Protein AF-A0A2H6GUI0-F1 (afdb_monomer_lite)

Secondary structure (DSSP, 8-state):
--HHHHHHHHHHHTTS-EEEE-TTS-EEEEEEETTTTEEEEEETTT---EEEEHHHHHHHHHHHHHHTTT-S----GGGGTTT-TTHHHHHHHHHHHHHHTT----------

Structure (mmCIF, N/CA/C/O backbone):
data_AF-A0A2H6GUI0-F1
#
_entry.id   AF-A0A2H6GUI0-F1
#
loop_
_atom_site.group_PDB
_atom_site.id
_atom_site.type_symbol
_atom_site.label_atom_id
_atom_site.label_alt_id
_atom_site.label_comp_id
_atom_site.label_asym_id
_atom_site.label_entity_id
_atom_site.label_seq_id
_atom_site.pdbx_PDB_ins_code
_atom_site.Cartn_x
_atom_site.Cartn_y
_atom_site.Cartn_z
_atom_site.occupancy
_atom_site.B_iso_or_equiv
_atom_site.auth_seq_id
_atom_site.auth_comp_id
_atom_site.auth_asym_id
_atom_site.auth_atom_id
_atom_site.pdbx_PDB_model_num
ATOM 1 N N . MET A 1 1 ? -6.214 5.552 14.489 1.00 84.88 1 MET A N 1
ATOM 2 C CA . MET A 1 1 ? -4.837 5.507 13.978 1.00 84.88 1 MET A CA 1
ATOM 3 C C . MET A 1 1 ? -4.634 6.662 13.020 1.00 84.88 1 MET A C 1
ATOM 5 O O . MET A 1 1 ? -5.351 6.766 12.019 1.00 84.88 1 MET A O 1
ATOM 9 N N . GLU A 1 2 ? -3.707 7.545 13.370 1.00 92.44 2 GLU A N 1
ATOM 10 C CA . GLU A 1 2 ? -3.274 8.624 12.486 1.00 92.44 2 GLU A CA 1
ATOM 11 C C . GLU A 1 2 ? -2.425 8.079 11.336 1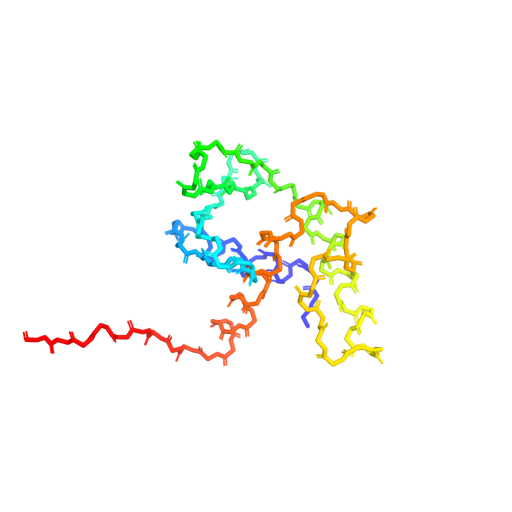.00 92.44 2 GLU A C 1
ATOM 13 O O . GLU A 1 2 ? -1.975 6.934 11.363 1.00 92.44 2 GLU A O 1
ATOM 18 N N . PHE A 1 3 ? -2.262 8.871 10.274 1.00 94.06 3 PHE A N 1
ATOM 19 C CA . PHE A 1 3 ? -1.599 8.378 9.065 1.00 94.06 3 PHE A CA 1
ATOM 20 C C . PHE A 1 3 ? -0.140 7.984 9.304 1.00 94.06 3 PHE A C 1
ATOM 22 O O . PHE A 1 3 ? 0.283 6.953 8.796 1.00 94.06 3 PHE A O 1
ATOM 29 N N . ASP A 1 4 ? 0.624 8.774 10.058 1.00 94.50 4 ASP A N 1
ATOM 30 C CA . ASP A 1 4 ? 2.045 8.478 10.259 1.00 94.50 4 ASP A CA 1
ATOM 31 C C . ASP A 1 4 ? 2.246 7.194 11.074 1.00 94.50 4 ASP A C 1
ATOM 33 O O . ASP A 1 4 ? 3.073 6.369 10.704 1.00 94.50 4 ASP A O 1
ATOM 37 N N . GLU A 1 5 ? 1.411 6.943 12.085 1.00 93.69 5 GLU A N 1
ATOM 38 C CA . GLU A 1 5 ? 1.399 5.668 12.816 1.00 93.69 5 GLU A CA 1
ATOM 39 C C . GLU A 1 5 ? 1.062 4.487 11.886 1.00 93.69 5 GLU A C 1
ATOM 41 O O . GLU A 1 5 ? 1.749 3.463 11.878 1.00 93.69 5 GLU A O 1
ATOM 46 N N . PHE A 1 6 ? 0.038 4.646 11.041 1.00 94.50 6 PHE A N 1
ATOM 47 C CA . PHE A 1 6 ? -0.336 3.636 10.051 1.00 94.50 6 PHE A CA 1
ATOM 48 C C . PHE A 1 6 ? 0.793 3.370 9.046 1.00 94.50 6 PHE A C 1
ATOM 50 O O . PHE A 1 6 ? 1.041 2.228 8.655 1.00 94.50 6 PHE A O 1
ATOM 57 N N . TRP A 1 7 ? 1.491 4.425 8.634 1.00 95.38 7 TRP A N 1
ATOM 58 C CA . TRP A 1 7 ? 2.615 4.348 7.715 1.00 95.38 7 TRP A CA 1
ATOM 59 C C . TRP A 1 7 ? 3.797 3.593 8.323 1.00 95.38 7 TRP A C 1
ATOM 61 O O . TRP A 1 7 ? 4.358 2.721 7.665 1.00 95.38 7 TRP A O 1
ATOM 71 N N . GLU A 1 8 ? 4.136 3.844 9.589 1.00 94.50 8 GLU A N 1
ATOM 72 C CA . GLU A 1 8 ? 5.171 3.074 10.287 1.00 94.50 8 GLU A CA 1
ATOM 73 C C . GLU A 1 8 ? 4.821 1.582 10.365 1.00 94.50 8 GLU A C 1
ATOM 75 O O . GLU A 1 8 ? 5.668 0.735 10.081 1.00 94.50 8 GLU A O 1
ATOM 80 N N . ASN A 1 9 ? 3.563 1.242 10.660 1.00 94.19 9 ASN A N 1
ATOM 81 C CA . ASN A 1 9 ? 3.104 -0.151 10.652 1.00 94.19 9 ASN A CA 1
ATOM 82 C C . ASN A 1 9 ? 3.152 -0.770 9.247 1.00 94.19 9 ASN A C 1
ATOM 84 O O . ASN A 1 9 ? 3.517 -1.934 9.100 1.00 94.19 9 ASN A O 1
ATOM 88 N N . THR A 1 10 ? 2.859 0.022 8.213 1.00 94.81 10 THR A N 1
ATOM 89 C CA . THR A 1 10 ? 2.990 -0.398 6.811 1.00 94.81 10 THR A CA 1
ATOM 90 C C . THR A 1 10 ? 4.442 -0.729 6.474 1.00 94.81 10 THR A C 1
ATOM 92 O O . THR A 1 10 ? 4.710 -1.792 5.924 1.00 94.81 10 THR A O 1
ATOM 95 N N . LYS A 1 11 ? 5.399 0.127 6.854 1.00 95.00 11 LYS A N 1
ATOM 96 C CA . LYS A 1 11 ? 6.830 -0.142 6.638 1.00 95.00 11 LYS A CA 1
ATOM 97 C C . LYS A 1 11 ? 7.291 -1.405 7.360 1.00 95.00 11 LYS A C 1
ATOM 99 O O . LYS A 1 11 ? 8.036 -2.182 6.783 1.00 95.00 11 LYS A O 1
ATOM 104 N N . LYS A 1 12 ? 6.844 -1.623 8.603 1.00 93.38 12 LYS A N 1
ATOM 105 C CA . LYS A 1 12 ? 7.182 -2.832 9.373 1.00 93.38 12 LYS A CA 1
ATOM 106 C C . LYS A 1 12 ? 6.650 -4.098 8.706 1.00 93.38 12 LYS A C 1
ATOM 108 O O . LYS A 1 12 ? 7.393 -5.066 8.592 1.00 93.38 12 LYS A O 1
ATOM 113 N N . LEU A 1 13 ? 5.397 -4.069 8.249 1.00 93.31 13 LEU A N 1
ATOM 114 C CA . LEU A 1 13 ? 4.783 -5.173 7.512 1.00 93.31 13 LEU A CA 1
ATOM 115 C C . LEU A 1 13 ? 5.576 -5.495 6.237 1.00 93.31 13 LEU A C 1
ATOM 117 O O . LEU A 1 13 ? 5.865 -6.651 5.960 1.00 93.31 13 LEU A O 1
ATOM 121 N N . LEU A 1 14 ? 5.958 -4.461 5.488 1.00 94.94 14 LEU A N 1
ATOM 122 C CA . LEU A 1 14 ? 6.647 -4.585 4.203 1.00 94.94 14 LEU A CA 1
ATOM 123 C C . LEU A 1 14 ? 8.180 -4.662 4.321 1.00 94.94 14 LEU A C 1
ATOM 125 O O . LEU A 1 14 ? 8.868 -4.605 3.305 1.00 94.94 14 LEU A O 1
ATOM 129 N N . ALA A 1 15 ? 8.729 -4.776 5.535 1.00 91.12 15 ALA A N 1
ATOM 130 C CA . ALA A 1 15 ? 10.172 -4.911 5.757 1.00 91.12 15 ALA A CA 1
ATOM 131 C C . ALA A 1 15 ? 10.703 -6.287 5.325 1.00 91.12 15 ALA A C 1
ATOM 133 O O . ALA A 1 15 ? 11.893 -6.451 5.069 1.00 91.12 15 ALA A O 1
ATOM 134 N N . ARG A 1 16 ? 9.820 -7.287 5.281 1.00 85.31 16 ARG A N 1
ATOM 135 C CA . ARG A 1 16 ? 10.069 -8.599 4.692 1.00 85.31 16 ARG A CA 1
ATOM 136 C C . ARG A 1 16 ? 9.082 -8.707 3.550 1.00 85.31 16 ARG A C 1
ATOM 138 O O . ARG A 1 16 ? 7.897 -8.791 3.839 1.00 85.31 16 ARG A O 1
ATOM 145 N N . ASP A 1 17 ? 9.546 -8.624 2.306 1.00 90.25 17 ASP A N 1
ATOM 146 C CA . ASP A 1 17 ? 8.680 -8.669 1.125 1.00 90.25 17 ASP A CA 1
ATOM 147 C C . ASP A 1 17 ? 7.549 -9.690 1.293 1.00 90.25 17 ASP A C 1
ATOM 149 O O . ASP A 1 17 ? 7.793 -10.867 1.577 1.00 90.25 17 ASP A O 1
ATOM 153 N N . ILE A 1 18 ? 6.309 -9.240 1.119 1.00 94.00 18 ILE A N 1
ATOM 154 C CA . ILE A 1 18 ? 5.124 -10.085 1.274 1.00 94.00 18 ILE A CA 1
ATOM 155 C C . ILE A 1 18 ? 4.427 -10.282 -0.065 1.00 94.00 18 ILE A C 1
ATOM 157 O O . ILE A 1 18 ? 4.456 -9.410 -0.936 1.00 94.00 18 ILE A O 1
ATOM 161 N N . GLU A 1 19 ? 3.759 -11.422 -0.223 1.00 95.88 19 GLU A N 1
ATOM 162 C CA . GLU A 1 19 ? 2.831 -11.643 -1.329 1.00 95.88 19 GLU A CA 1
ATOM 163 C C . GLU A 1 19 ? 1.411 -11.283 -0.883 1.00 95.88 19 GLU A C 1
ATOM 165 O O . GLU A 1 19 ? 0.927 -11.742 0.151 1.00 95.88 19 GLU A O 1
ATOM 170 N N . LEU A 1 20 ? 0.741 -10.455 -1.679 1.00 94.75 20 LEU A N 1
ATOM 171 C CA . LEU A 1 20 ? -0.637 -10.034 -1.476 1.00 94.75 20 LEU A CA 1
ATOM 172 C C . LEU A 1 20 ? -1.461 -10.287 -2.736 1.00 94.75 20 LEU A C 1
ATOM 174 O O . LEU A 1 20 ? -0.943 -10.538 -3.825 1.00 94.75 20 LEU A O 1
ATOM 178 N N . GLU A 1 21 ? -2.776 -10.179 -2.583 1.00 93.19 21 GLU A N 1
ATOM 179 C CA . GLU A 1 21 ? -3.731 -10.363 -3.664 1.00 93.19 21 GLU A CA 1
ATOM 180 C C . GLU A 1 21 ? -4.647 -9.140 -3.792 1.00 93.19 21 GLU A C 1
ATOM 182 O O . GLU A 1 21 ? -5.184 -8.616 -2.814 1.00 93.19 21 GLU A O 1
ATOM 187 N N . THR A 1 22 ? -4.810 -8.658 -5.022 1.00 90.12 22 THR A N 1
ATOM 188 C CA . THR A 1 22 ? -5.801 -7.628 -5.362 1.00 90.12 22 THR A CA 1
ATOM 189 C C . THR A 1 22 ? -7.220 -8.204 -5.349 1.00 90.12 22 THR A C 1
ATOM 191 O O . THR A 1 22 ? -7.423 -9.411 -5.426 1.00 90.12 22 THR A O 1
ATOM 194 N N . ILE A 1 23 ? -8.246 -7.349 -5.346 1.00 84.69 23 ILE A N 1
ATOM 195 C CA . ILE A 1 23 ? -9.648 -7.813 -5.423 1.00 84.69 23 ILE A CA 1
ATOM 196 C C . ILE A 1 23 ? -9.956 -8.597 -6.700 1.00 84.69 23 ILE A C 1
ATOM 198 O O . ILE A 1 23 ? -10.801 -9.486 -6.680 1.00 84.69 23 ILE A O 1
ATOM 202 N N . SER A 1 24 ? -9.261 -8.307 -7.800 1.00 84.94 24 SER A N 1
ATOM 203 C CA . SER A 1 24 ? -9.394 -9.055 -9.053 1.00 84.94 24 SER A CA 1
ATOM 204 C C . SER A 1 24 ? -8.602 -10.366 -9.062 1.00 84.94 24 SER A C 1
ATOM 206 O O . SER A 1 24 ? -8.402 -10.933 -10.130 1.00 84.94 24 SER A O 1
ATOM 208 N N . ARG A 1 25 ? -8.136 -10.845 -7.899 1.00 87.81 25 ARG A N 1
ATOM 209 C CA . ARG A 1 25 ? -7.347 -12.078 -7.737 1.00 87.81 25 ARG A CA 1
ATOM 210 C C . ARG A 1 25 ? -5.991 -12.068 -8.448 1.00 87.81 25 ARG A C 1
ATOM 212 O O . ARG A 1 25 ? -5.417 -13.102 -8.779 1.00 87.81 25 ARG A O 1
ATOM 219 N N . THR A 1 26 ? -5.452 -10.874 -8.684 1.00 89.50 26 THR A N 1
ATOM 220 C CA . THR A 1 26 ? -4.083 -10.712 -9.185 1.00 89.50 26 THR A CA 1
ATOM 221 C C . THR A 1 26 ? -3.126 -10.676 -8.004 1.00 89.50 26 THR A C 1
ATOM 223 O O . THR A 1 26 ? -3.239 -9.777 -7.165 1.00 89.50 26 THR A O 1
ATOM 226 N N . LYS A 1 27 ? -2.182 -11.619 -7.963 1.00 94.31 27 LYS A N 1
ATOM 227 C CA . LYS A 1 27 ? -1.109 -11.667 -6.964 1.00 94.31 27 LYS A CA 1
ATOM 228 C C . LYS A 1 27 ? 0.018 -10.688 -7.280 1.00 94.31 27 LYS A C 1
ATOM 230 O O . LYS A 1 27 ? 0.330 -10.439 -8.449 1.00 94.31 27 LYS A O 1
ATOM 235 N N . PHE A 1 28 ? 0.636 -10.151 -6.239 1.00 95.81 28 PHE A N 1
ATOM 236 C CA . PHE A 1 28 ? 1.779 -9.256 -6.350 1.00 95.81 28 PHE A CA 1
ATOM 237 C C . PHE A 1 28 ? 2.658 -9.335 -5.108 1.00 95.81 28 PHE A C 1
ATOM 239 O O . PHE A 1 28 ? 2.166 -9.555 -4.002 1.00 95.81 28 PHE A O 1
ATOM 246 N N . LYS A 1 29 ? 3.952 -9.086 -5.292 1.00 96.75 29 LYS A N 1
ATOM 247 C CA . LYS A 1 29 ? 4.881 -8.849 -4.189 1.00 96.75 29 LYS A CA 1
ATOM 248 C C . LYS A 1 29 ? 4.879 -7.375 -3.814 1.00 96.75 29 LYS A C 1
ATOM 250 O O . LYS A 1 29 ? 4.801 -6.520 -4.699 1.00 96.75 29 LYS A O 1
ATOM 255 N N . ALA A 1 30 ? 4.972 -7.084 -2.526 1.00 97.12 30 ALA A N 1
ATOM 256 C CA . ALA A 1 30 ? 5.124 -5.736 -2.005 1.00 97.12 30 ALA A CA 1
ATOM 257 C C . ALA A 1 30 ? 6.257 -5.692 -0.980 1.00 97.12 30 ALA A C 1
ATOM 259 O O . ALA A 1 30 ? 6.283 -6.501 -0.053 1.00 97.12 30 ALA A O 1
ATOM 260 N N . GLY A 1 31 ? 7.145 -4.718 -1.146 1.00 96.81 31 GLY A N 1
ATOM 261 C CA . GLY A 1 31 ? 8.256 -4.437 -0.244 1.00 96.81 31 GLY A CA 1
ATOM 262 C C . GLY A 1 31 ? 8.397 -2.938 -0.014 1.00 96.81 31 GLY A C 1
ATOM 263 O O . GLY A 1 31 ? 7.919 -2.130 -0.816 1.00 96.81 31 GLY A O 1
ATOM 264 N N . PHE A 1 32 ? 9.019 -2.550 1.096 1.00 97.06 32 PHE A N 1
ATOM 265 C CA . PHE A 1 32 ? 9.361 -1.154 1.351 1.00 97.06 32 PHE A CA 1
ATOM 266 C C . PHE A 1 32 ? 10.818 -0.886 0.974 1.00 97.06 32 PHE A C 1
ATOM 268 O O . PHE A 1 32 ? 11.730 -1.430 1.594 1.00 97.06 32 PHE A O 1
ATOM 275 N N . ASP A 1 33 ? 11.032 -0.009 -0.005 1.00 95.19 33 ASP A N 1
ATOM 276 C CA . ASP A 1 33 ? 12.358 0.502 -0.333 1.00 95.19 33 ASP A CA 1
ATOM 277 C C . ASP A 1 33 ? 12.689 1.681 0.591 1.00 95.19 33 ASP A C 1
ATOM 279 O O . ASP A 1 33 ? 12.116 2.771 0.488 1.00 95.19 33 ASP A O 1
ATOM 283 N N . SER A 1 34 ? 13.623 1.455 1.514 1.00 91.31 34 SER A N 1
ATOM 284 C CA . SER A 1 34 ? 14.073 2.466 2.469 1.00 91.31 34 SER A CA 1
ATOM 285 C C . SER A 1 34 ? 14.934 3.557 1.833 1.00 91.31 34 SER A C 1
ATOM 287 O O . SER A 1 34 ? 14.962 4.665 2.369 1.00 91.31 34 SER A O 1
ATOM 289 N N . THR A 1 35 ? 15.593 3.284 0.702 1.00 90.19 35 THR A N 1
ATOM 290 C CA . THR A 1 35 ? 16.410 4.267 -0.018 1.00 90.19 35 THR A CA 1
ATOM 291 C C . THR A 1 35 ? 15.524 5.253 -0.770 1.00 90.19 35 THR A C 1
ATOM 293 O O . THR A 1 35 ? 15.696 6.462 -0.623 1.00 90.19 35 THR A O 1
ATOM 296 N N . GLY A 1 36 ? 14.541 4.759 -1.527 1.00 88.25 36 GLY A N 1
ATOM 297 C CA . GLY A 1 36 ? 13.566 5.596 -2.228 1.00 88.25 36 GLY A CA 1
ATOM 298 C C . GLY A 1 36 ? 12.452 6.146 -1.331 1.00 88.25 36 GLY A C 1
ATOM 299 O O . GLY A 1 36 ? 11.779 7.110 -1.696 1.00 88.25 36 GLY A O 1
ATOM 300 N N . GLY A 1 37 ? 12.231 5.552 -0.154 1.00 93.12 37 GLY A N 1
ATOM 301 C CA . GLY A 1 37 ? 11.120 5.907 0.732 1.00 93.12 37 GLY A CA 1
ATOM 302 C C . GLY A 1 37 ? 9.748 5.566 0.136 1.00 93.12 37 GLY A C 1
ATOM 303 O O . GLY A 1 37 ? 8.752 6.240 0.431 1.00 93.12 37 GLY A O 1
ATOM 304 N N . VAL A 1 38 ? 9.693 4.541 -0.717 1.00 96.12 38 VAL A N 1
ATOM 305 C CA . VAL A 1 38 ? 8.509 4.125 -1.481 1.00 96.12 38 VAL A CA 1
ATOM 306 C C . VAL A 1 38 ? 8.159 2.669 -1.206 1.00 96.12 38 VAL A C 1
ATOM 308 O O . VAL A 1 38 ? 8.982 1.875 -0.762 1.00 96.12 38 VAL A O 1
ATOM 311 N N . ILE A 1 39 ? 6.910 2.306 -1.482 1.00 97.19 39 ILE A N 1
ATOM 312 C CA . ILE A 1 39 ? 6.521 0.901 -1.561 1.00 97.19 39 ILE A CA 1
ATOM 313 C C . ILE A 1 39 ? 6.729 0.448 -3.001 1.00 97.19 39 ILE A C 1
ATOM 315 O O . ILE A 1 39 ? 6.170 1.051 -3.917 1.00 97.19 39 ILE A O 1
ATOM 319 N N . VAL A 1 40 ? 7.479 -0.629 -3.190 1.00 97.12 40 VAL A N 1
ATOM 320 C CA . VAL A 1 40 ? 7.675 -1.260 -4.492 1.00 97.12 40 VAL A CA 1
ATOM 321 C C . VAL A 1 40 ? 6.691 -2.411 -4.617 1.00 97.12 40 VAL A C 1
ATOM 323 O O . VAL A 1 40 ? 6.687 -3.341 -3.810 1.00 97.12 40 VAL A O 1
ATOM 326 N N . VAL A 1 41 ? 5.839 -2.346 -5.635 1.00 96.62 41 VAL A N 1
ATOM 327 C CA . VAL A 1 41 ? 4.877 -3.396 -5.969 1.00 96.62 41 VAL A CA 1
ATOM 328 C C . VAL A 1 41 ? 5.297 -4.080 -7.257 1.00 96.62 41 VAL A C 1
ATOM 330 O O . VAL A 1 41 ? 5.417 -3.428 -8.288 1.00 96.62 41 VAL A O 1
ATOM 333 N N . THR A 1 42 ? 5.430 -5.402 -7.232 1.00 96.56 42 THR A N 1
ATOM 334 C CA . THR A 1 42 ? 5.735 -6.207 -8.421 1.00 96.56 42 THR A CA 1
ATOM 335 C C . THR A 1 42 ? 4.595 -7.191 -8.680 1.00 96.56 42 THR A C 1
ATOM 337 O O . THR A 1 42 ? 4.490 -8.199 -7.980 1.00 96.56 42 THR A O 1
ATOM 340 N N . PRO A 1 43 ? 3.704 -6.921 -9.653 1.00 94.31 43 PRO A N 1
ATOM 341 C CA . PRO A 1 43 ? 2.647 -7.854 -10.031 1.00 94.31 43 PRO A CA 1
ATOM 342 C C . PRO A 1 43 ? 3.233 -9.128 -10.636 1.00 94.31 43 PRO A C 1
ATOM 344 O O . PRO A 1 43 ? 4.047 -9.042 -11.554 1.00 94.31 43 PRO A O 1
ATOM 347 N N . ASN A 1 44 ? 2.760 -10.300 -10.207 1.00 92.25 44 ASN A N 1
ATOM 348 C CA . ASN A 1 44 ? 3.279 -11.583 -10.703 1.00 92.25 44 ASN A CA 1
ATOM 349 C C . ASN A 1 44 ? 2.977 -11.792 -12.201 1.00 92.25 44 ASN A C 1
ATOM 351 O O . ASN A 1 44 ? 3.672 -12.542 -12.876 1.00 92.25 44 ASN A O 1
ATOM 355 N N . SER A 1 45 ? 1.939 -11.130 -12.728 1.00 89.81 45 SER A N 1
ATOM 356 C CA . SER A 1 45 ? 1.538 -11.236 -14.136 1.00 89.81 45 SER A CA 1
ATOM 357 C C . SER A 1 45 ? 2.480 -10.519 -15.099 1.00 89.81 45 SER A C 1
ATOM 359 O O . SER A 1 45 ? 2.669 -10.988 -16.216 1.00 89.81 45 SER A O 1
ATOM 361 N N . THR A 1 46 ? 3.046 -9.377 -14.698 1.00 91.44 46 THR A N 1
ATOM 362 C CA . THR A 1 46 ? 3.911 -8.571 -15.573 1.00 91.44 46 THR A CA 1
ATOM 363 C C . THR A 1 46 ? 5.367 -8.570 -15.133 1.00 91.44 46 THR A C 1
ATOM 365 O O . THR A 1 46 ? 6.224 -8.254 -15.946 1.00 91.44 46 THR A O 1
ATOM 368 N N . ASN A 1 47 ? 5.657 -8.874 -13.863 1.00 92.25 47 ASN A N 1
ATOM 369 C CA . ASN A 1 47 ? 6.979 -8.738 -13.235 1.00 92.25 47 ASN A C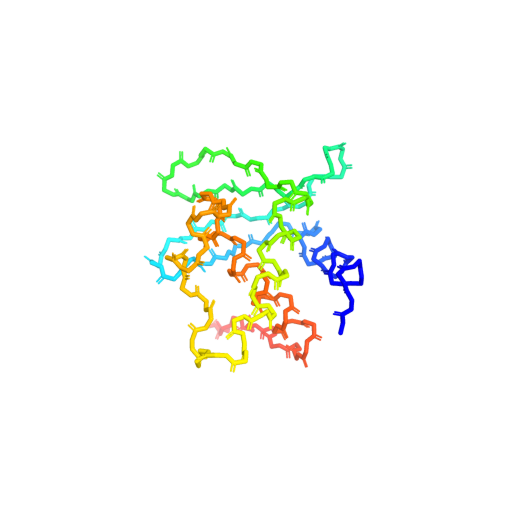A 1
ATOM 370 C C . ASN A 1 47 ? 7.613 -7.343 -13.404 1.00 92.25 47 ASN A C 1
ATOM 372 O O . ASN A 1 47 ? 8.822 -7.179 -13.281 1.00 92.25 47 ASN A O 1
ATOM 37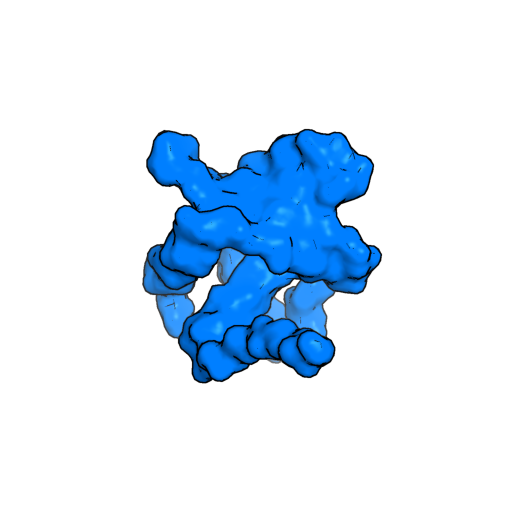6 N N . LEU A 1 48 ? 6.786 -6.328 -13.670 1.00 92.81 48 LEU A N 1
ATOM 377 C CA . LEU A 1 48 ? 7.219 -4.941 -13.817 1.00 92.81 48 LEU A CA 1
ATOM 378 C C . LEU A 1 48 ? 6.981 -4.206 -12.494 1.00 92.81 48 LEU A C 1
ATOM 380 O O . LEU A 1 48 ? 5.813 -4.096 -12.096 1.00 92.81 48 LEU A O 1
ATOM 384 N N . PRO A 1 49 ? 8.039 -3.714 -11.824 1.00 94.56 49 PRO A N 1
ATOM 385 C CA . PRO A 1 49 ? 7.902 -3.011 -10.560 1.00 94.56 49 PRO A CA 1
ATOM 386 C C . PRO A 1 49 ? 7.156 -1.687 -10.747 1.00 94.56 49 PRO A C 1
ATOM 388 O O . PRO A 1 49 ? 7.195 -1.051 -11.804 1.00 94.56 49 PRO A O 1
ATOM 391 N N . ARG A 1 50 ? 6.434 -1.291 -9.704 1.00 94.25 50 ARG A N 1
ATOM 392 C CA . ARG A 1 50 ? 5.653 -0.060 -9.628 1.00 94.25 50 ARG A CA 1
ATOM 393 C C . ARG A 1 50 ? 5.922 0.605 -8.295 1.00 94.25 50 ARG A C 1
ATOM 395 O O . ARG A 1 50 ? 5.636 0.018 -7.251 1.00 94.25 50 ARG A O 1
ATOM 402 N N . ASP A 1 51 ? 6.349 1.854 -8.353 1.00 95.31 51 ASP A N 1
ATOM 403 C CA . ASP A 1 51 ? 6.587 2.633 -7.149 1.00 95.31 51 ASP A CA 1
ATOM 404 C C . ASP A 1 51 ? 5.292 3.283 -6.673 1.00 95.31 51 ASP A C 1
ATOM 406 O O . ASP A 1 51 ? 4.531 3.901 -7.427 1.00 95.31 51 ASP A O 1
ATOM 410 N N . VAL A 1 52 ? 5.039 3.140 -5.380 1.00 95.88 52 VAL A N 1
ATOM 411 C CA . VAL A 1 52 ? 3.935 3.769 -4.675 1.00 95.88 52 VAL A CA 1
ATOM 412 C C . VAL A 1 52 ? 4.525 4.723 -3.649 1.00 95.88 52 VAL A C 1
ATOM 414 O O . VAL A 1 52 ? 5.076 4.319 -2.623 1.00 95.88 52 VAL A O 1
ATOM 417 N N . SER A 1 53 ? 4.390 6.018 -3.926 1.00 95.06 53 SER A N 1
ATOM 418 C CA . SER A 1 53 ? 4.873 7.066 -3.030 1.00 95.06 53 SER A CA 1
ATOM 419 C C . SER A 1 53 ? 4.052 7.138 -1.738 1.00 95.06 53 SER A C 1
ATOM 421 O O . SER A 1 53 ? 2.843 6.875 -1.730 1.00 95.06 53 SER A O 1
ATOM 423 N N . LYS A 1 54 ? 4.680 7.604 -0.645 1.00 95.50 54 LYS A N 1
ATOM 424 C CA . LYS A 1 54 ? 3.982 7.925 0.617 1.00 95.50 54 LYS A CA 1
ATOM 425 C C . LYS A 1 54 ? 2.797 8.874 0.384 1.00 95.50 54 LYS A C 1
ATOM 427 O O . LYS A 1 54 ? 1.760 8.737 1.029 1.00 95.50 54 LYS A O 1
ATOM 432 N N . GLY A 1 55 ? 2.934 9.825 -0.545 1.00 95.06 55 GLY A N 1
ATOM 433 C CA . GLY A 1 55 ? 1.891 10.796 -0.883 1.00 95.06 55 GLY A CA 1
ATOM 434 C C . GLY A 1 55 ? 0.652 10.159 -1.513 1.00 95.06 55 GLY A C 1
ATOM 435 O O . GLY A 1 55 ? -0.465 10.412 -1.059 1.00 95.06 55 GLY A O 1
ATOM 436 N N . ASP A 1 56 ? 0.832 9.298 -2.514 1.00 94.00 56 ASP A N 1
ATOM 437 C CA . ASP A 1 56 ? -0.281 8.578 -3.145 1.00 94.00 56 ASP A CA 1
ATOM 438 C C . ASP A 1 56 ? -0.952 7.619 -2.164 1.00 94.00 56 ASP A C 1
ATOM 440 O O . ASP A 1 56 ? -2.182 7.575 -2.068 1.00 94.00 56 ASP A O 1
ATOM 444 N N . PHE A 1 57 ? -0.145 6.920 -1.366 1.00 96.00 57 PHE A N 1
ATOM 445 C CA . PHE A 1 57 ? -0.639 6.047 -0.311 1.00 96.00 57 PHE A CA 1
ATOM 446 C C . PHE A 1 57 ? -1.481 6.825 0.718 1.00 96.00 57 PHE A C 1
ATOM 448 O O . PHE A 1 57 ? -2.588 6.404 1.063 1.00 96.00 57 PHE A O 1
ATOM 455 N N . LYS A 1 58 ? -1.019 8.012 1.145 1.00 96.31 58 LYS A N 1
ATOM 456 C CA . LYS A 1 58 ? -1.752 8.906 2.058 1.00 96.31 58 LYS A CA 1
ATOM 457 C C . LYS A 1 58 ? -3.106 9.319 1.498 1.00 96.31 58 LYS A C 1
ATOM 459 O O . LYS A 1 58 ? -4.104 9.234 2.215 1.00 96.31 58 LYS A O 1
ATOM 464 N N . LYS A 1 59 ? -3.160 9.737 0.229 1.00 95.69 59 LYS A N 1
ATOM 465 C CA . LYS A 1 59 ? -4.413 10.154 -0.420 1.00 95.69 59 LYS A CA 1
ATOM 466 C C . LYS A 1 59 ? -5.435 9.016 -0.440 1.00 95.69 59 LYS A C 1
ATOM 468 O O . LYS A 1 59 ? -6.603 9.240 -0.128 1.00 95.69 59 LYS A O 1
ATOM 473 N N . VAL A 1 60 ? -5.004 7.791 -0.753 1.00 95.38 60 VAL A N 1
ATOM 474 C CA . VAL A 1 60 ? -5.887 6.612 -0.729 1.00 95.38 60 VAL A CA 1
ATOM 475 C C . VAL A 1 60 ? -6.347 6.295 0.695 1.00 95.38 60 VAL A C 1
ATOM 477 O O . VAL A 1 60 ? -7.542 6.096 0.903 1.00 95.38 60 VAL A O 1
ATOM 480 N N . TYR A 1 61 ? -5.450 6.318 1.686 1.00 94.56 61 TYR A N 1
ATOM 481 C CA . TYR A 1 61 ? -5.805 6.091 3.093 1.00 94.56 61 TYR A CA 1
ATOM 482 C C . TYR A 1 61 ? -6.839 7.104 3.607 1.00 94.56 61 TYR A C 1
ATOM 484 O O . TYR A 1 61 ? -7.846 6.726 4.210 1.00 94.56 61 TYR A O 1
ATOM 492 N N . GLN A 1 62 ? -6.629 8.394 3.335 1.00 94.06 62 GLN A N 1
ATOM 493 C CA . GLN A 1 62 ? -7.567 9.456 3.701 1.00 94.06 62 GLN A CA 1
ATOM 494 C C . GLN A 1 62 ? -8.918 9.254 3.019 1.00 94.06 62 GLN A C 1
ATOM 496 O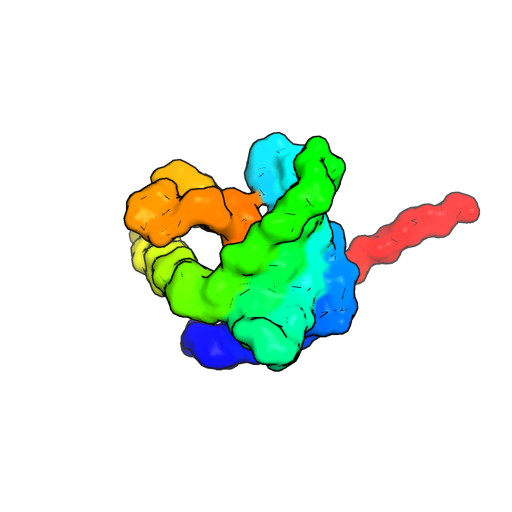 O . GLN A 1 62 ? -9.951 9.258 3.693 1.00 94.06 62 GLN A O 1
ATOM 501 N N . LYS A 1 63 ? -8.915 8.971 1.710 1.00 94.00 63 LYS A N 1
ATOM 502 C CA . LYS A 1 63 ? -10.157 8.716 0.983 1.00 94.00 63 LYS A CA 1
ATOM 503 C C . LYS A 1 63 ? -10.904 7.505 1.526 1.00 94.00 63 LYS A C 1
ATOM 505 O O . LYS A 1 63 ? -12.119 7.557 1.686 1.00 94.00 63 LYS A O 1
ATOM 510 N N . MET A 1 64 ? -10.189 6.436 1.863 1.00 92.19 64 MET A N 1
ATOM 511 C CA . MET A 1 64 ? -10.784 5.246 2.459 1.00 92.19 64 MET A CA 1
ATOM 512 C C . MET A 1 64 ? -11.488 5.592 3.778 1.00 92.19 64 MET A C 1
ATOM 514 O O . MET A 1 64 ? -12.611 5.144 4.008 1.00 92.19 64 MET A O 1
ATOM 518 N N . ARG A 1 65 ? -10.877 6.423 4.635 1.00 90.25 65 ARG A N 1
ATOM 519 C CA . ARG A 1 65 ? -11.504 6.877 5.890 1.00 90.25 65 ARG A CA 1
ATOM 520 C C . ARG A 1 65 ? -12.779 7.692 5.656 1.00 90.25 65 ARG A C 1
ATOM 522 O O . ARG A 1 65 ? -13.728 7.530 6.418 1.00 90.25 65 ARG A O 1
ATOM 529 N N . GLU A 1 66 ? -12.826 8.529 4.620 1.00 91.62 66 GLU A N 1
ATOM 530 C CA . GLU A 1 66 ? -14.051 9.250 4.236 1.00 91.62 66 GLU A CA 1
ATOM 531 C C . GLU A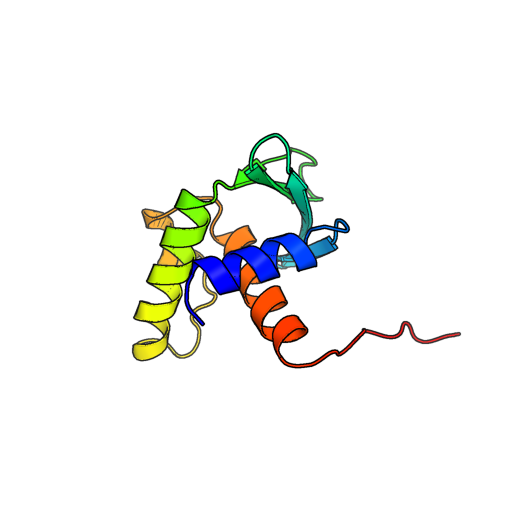 1 66 ? -15.154 8.289 3.772 1.00 91.62 66 GLU A C 1
ATOM 533 O O . GLU A 1 66 ? -16.316 8.435 4.153 1.00 91.62 66 GLU A O 1
ATOM 538 N N . LEU A 1 67 ? -14.788 7.301 2.948 1.00 89.56 67 LEU A N 1
ATOM 539 C CA . LEU A 1 67 ? -15.721 6.349 2.346 1.00 89.56 67 LEU A CA 1
ATOM 540 C C . LEU A 1 67 ? -16.286 5.350 3.361 1.00 89.56 67 LEU A C 1
ATOM 542 O O . LEU A 1 67 ? -17.438 4.956 3.207 1.00 89.56 67 LEU A O 1
ATOM 546 N N . LYS A 1 68 ? -15.545 5.018 4.430 1.00 86.75 68 LYS A N 1
ATOM 547 C CA . LYS A 1 68 ? -16.017 4.163 5.542 1.00 86.75 68 LYS A CA 1
ATOM 548 C C . LYS A 1 68 ? -17.334 4.626 6.166 1.00 86.75 68 LYS A C 1
ATOM 550 O O . LYS A 1 68 ? -18.036 3.820 6.756 1.00 86.75 68 LYS A O 1
ATOM 555 N N . ARG A 1 69 ? -17.672 5.914 6.055 1.00 83.81 69 ARG A N 1
ATOM 556 C CA . ARG A 1 69 ? -18.933 6.470 6.576 1.00 83.81 69 ARG A CA 1
ATOM 557 C C . ARG A 1 69 ? -20.116 6.321 5.615 1.00 83.81 69 ARG A C 1
ATOM 559 O O . ARG A 1 69 ? -21.238 6.609 6.006 1.00 83.81 69 ARG A O 1
ATOM 566 N N . LYS A 1 70 ? -19.860 5.969 4.353 1.00 84.56 70 LYS A N 1
ATOM 567 C CA . LYS A 1 70 ? -20.835 6.019 3.251 1.00 84.56 70 LYS A CA 1
ATOM 568 C C . LYS A 1 70 ? -21.052 4.675 2.564 1.00 84.56 70 LYS A C 1
ATOM 570 O O . LYS A 1 70 ? -22.105 4.477 1.975 1.00 84.56 70 LYS A O 1
ATOM 575 N N . TYR A 1 71 ? -20.065 3.784 2.608 1.00 83.94 71 TYR A N 1
ATOM 576 C CA . TYR A 1 71 ? -20.091 2.509 1.902 1.00 83.94 71 TYR A CA 1
ATOM 577 C C . TYR A 1 71 ? -19.706 1.371 2.837 1.00 83.94 71 TYR A C 1
ATOM 579 O O . TYR A 1 71 ? -18.752 1.492 3.605 1.00 83.94 71 TYR A O 1
ATOM 587 N N . GLU A 1 72 ? -20.421 0.257 2.715 1.00 79.62 72 GLU A N 1
ATOM 588 C CA . GLU A 1 72 ? -20.118 -0.985 3.427 1.00 79.62 72 GLU A CA 1
ATOM 589 C C . GLU A 1 72 ? -18.833 -1.639 2.885 1.00 79.62 72 GLU A C 1
ATOM 591 O O . GLU A 1 72 ? -17.964 -2.050 3.651 1.00 79.62 72 GLU A O 1
ATOM 596 N N . ASP A 1 73 ? -18.650 -1.632 1.558 1.00 84.56 73 ASP A N 1
ATOM 597 C CA . ASP A 1 73 ? -17.456 -2.152 0.884 1.00 84.56 73 ASP A CA 1
ATOM 598 C C . ASP A 1 73 ? -16.588 -1.028 0.296 1.00 84.56 73 ASP A C 1
ATOM 600 O O . ASP A 1 73 ? -16.773 -0.553 -0.829 1.00 84.56 73 ASP A O 1
ATOM 604 N N . ILE A 1 74 ? -15.601 -0.611 1.087 1.00 86.31 74 ILE A N 1
ATOM 605 C CA . ILE A 1 74 ? -14.647 0.457 0.761 1.00 86.31 74 ILE A CA 1
ATOM 606 C C . ILE A 1 74 ? -13.442 -0.012 -0.053 1.00 86.31 74 ILE A C 1
ATOM 608 O O . ILE A 1 74 ? -12.628 0.826 -0.443 1.00 86.31 74 ILE A O 1
ATOM 612 N N . TYR A 1 75 ? -13.260 -1.317 -0.264 1.00 84.88 75 TYR A N 1
ATOM 613 C CA . TYR A 1 75 ? -12.023 -1.827 -0.858 1.00 84.88 75 TYR A CA 1
ATOM 614 C C . TYR A 1 75 ? -12.059 -1.815 -2.389 1.00 84.88 75 TYR A C 1
ATOM 616 O O . TYR A 1 75 ? -11.081 -2.174 -3.024 1.00 84.88 75 TYR A O 1
ATOM 624 N N . ARG A 1 76 ? -13.124 -1.316 -3.018 1.00 85.88 76 ARG A N 1
ATOM 625 C CA . ARG A 1 76 ? -13.274 -1.268 -4.481 1.00 85.88 76 ARG A CA 1
ATOM 626 C C . ARG A 1 76 ? -12.333 -0.242 -5.136 1.00 85.88 76 ARG A C 1
ATOM 628 O O . ARG A 1 76 ? -12.536 0.956 -4.931 1.00 85.88 76 ARG A O 1
ATOM 635 N N . PRO A 1 77 ? -11.391 -0.646 -6.016 1.00 83.50 77 PRO A N 1
ATOM 636 C CA . PRO A 1 77 ? -10.447 0.282 -6.654 1.00 83.50 77 PRO A CA 1
ATOM 637 C C . PRO A 1 77 ? -11.127 1.380 -7.483 1.00 83.50 77 PRO A C 1
ATOM 639 O O . PRO A 1 77 ? -10.623 2.498 -7.565 1.00 83.50 77 PRO A O 1
ATOM 642 N N . ALA A 1 78 ? -12.310 1.093 -8.043 1.00 86.00 78 ALA A N 1
ATOM 643 C CA . ALA A 1 78 ? -13.123 2.053 -8.791 1.00 86.00 78 ALA A CA 1
ATOM 644 C C . ALA A 1 78 ? -13.392 3.358 -8.015 1.00 86.00 78 ALA A C 1
ATOM 646 O O . ALA A 1 78 ? -13.390 4.437 -8.603 1.00 86.00 78 ALA A O 1
ATOM 647 N N . LEU A 1 79 ? -13.526 3.282 -6.685 1.00 86.81 79 LEU A N 1
ATOM 648 C CA . LEU A 1 79 ? -13.775 4.442 -5.819 1.00 86.81 79 LEU A CA 1
ATOM 649 C C . LEU A 1 79 ? -12.560 5.383 -5.694 1.00 86.81 79 LEU A C 1
ATOM 651 O O . LEU A 1 79 ? -12.695 6.508 -5.212 1.00 86.81 79 LEU A O 1
ATOM 655 N N . TYR A 1 80 ? -11.383 4.938 -6.142 1.00 90.69 80 TYR A N 1
ATOM 656 C CA . TYR A 1 80 ? -10.098 5.626 -5.993 1.00 90.69 80 TYR A CA 1
ATOM 657 C C . TYR A 1 80 ? -9.421 5.925 -7.338 1.00 90.69 80 TYR A C 1
ATOM 659 O O . TYR A 1 80 ? -8.313 6.458 -7.352 1.00 90.69 80 TYR A O 1
ATOM 667 N N . GLN A 1 81 ? -10.069 5.631 -8.472 1.00 84.06 81 GLN A N 1
ATOM 668 C CA . GLN A 1 81 ? -9.495 5.822 -9.815 1.00 84.06 81 GLN A CA 1
ATOM 669 C C . GLN A 1 81 ? -9.029 7.260 -10.078 1.00 84.06 81 GLN A C 1
ATOM 671 O O . GLN A 1 81 ? -8.023 7.468 -10.750 1.00 84.06 81 GLN A O 1
ATOM 676 N N . ARG A 1 82 ? -9.731 8.253 -9.514 1.00 86.94 82 ARG A N 1
ATOM 677 C CA . ARG A 1 82 ? -9.372 9.678 -9.622 1.00 86.94 82 ARG A CA 1
ATOM 678 C C . ARG A 1 82 ? -8.212 10.099 -8.710 1.00 86.94 82 ARG A C 1
ATOM 680 O O . ARG A 1 82 ? -7.762 11.232 -8.806 1.00 86.94 82 ARG A O 1
ATOM 687 N N . ILE A 1 83 ? -7.757 9.219 -7.815 1.00 90.12 83 ILE A N 1
ATOM 688 C CA . ILE A 1 83 ? -6.652 9.481 -6.884 1.00 90.12 83 ILE A CA 1
ATOM 689 C C . ILE A 1 83 ? -5.355 8.909 -7.435 1.00 90.12 83 ILE A C 1
ATOM 691 O O . ILE A 1 83 ? -4.363 9.622 -7.530 1.00 90.12 83 ILE A O 1
ATOM 695 N N . THR A 1 84 ? -5.355 7.619 -7.773 1.00 89.81 84 THR A N 1
ATOM 696 C CA . THR A 1 84 ? -4.169 6.940 -8.299 1.00 89.81 84 THR A CA 1
ATOM 697 C C . THR A 1 84 ? -4.547 5.652 -9.024 1.00 89.81 84 THR A C 1
ATOM 699 O O . THR A 1 84 ? -5.471 4.927 -8.632 1.00 89.81 84 THR A O 1
ATOM 702 N N . ARG A 1 85 ? -3.776 5.334 -10.068 1.00 86.19 85 ARG A N 1
ATOM 703 C CA . ARG A 1 85 ? -3.876 4.071 -10.817 1.00 86.19 85 ARG A CA 1
ATOM 704 C C . ARG A 1 85 ? -3.375 2.870 -10.008 1.00 86.19 85 ARG A C 1
ATOM 706 O O . ARG A 1 85 ? -3.728 1.744 -10.331 1.00 86.19 85 ARG A O 1
ATOM 713 N N . ASN A 1 86 ? -2.612 3.105 -8.938 1.00 90.75 86 ASN A N 1
ATOM 714 C CA . ASN A 1 86 ? -2.059 2.056 -8.076 1.00 90.75 86 ASN A CA 1
ATOM 715 C C . ASN A 1 86 ? -3.002 1.649 -6.927 1.00 90.75 86 ASN A C 1
ATOM 717 O O . ASN A 1 86 ? -2.637 0.844 -6.070 1.00 90.75 86 ASN A O 1
ATOM 721 N N . SER A 1 87 ? -4.226 2.183 -6.894 1.00 91.56 87 SER A N 1
ATOM 722 C CA . SER A 1 87 ? -5.196 1.926 -5.822 1.00 91.56 87 SER A CA 1
ATOM 723 C C . SER A 1 87 ? -5.557 0.445 -5.674 1.00 91.56 87 SER A C 1
ATOM 725 O O . SER A 1 87 ? -5.784 -0.012 -4.555 1.00 91.56 87 SER A O 1
ATOM 727 N N . SER A 1 88 ? -5.520 -0.328 -6.764 1.00 92.00 88 SER A N 1
ATOM 728 C CA . SER A 1 88 ? -5.716 -1.783 -6.744 1.00 92.00 88 SER A CA 1
ATOM 729 C C . SER A 1 88 ? -4.701 -2.532 -5.877 1.00 92.00 88 SER A C 1
ATOM 731 O O . SER A 1 88 ? -5.040 -3.590 -5.359 1.00 92.00 88 SER A O 1
ATOM 733 N N . TYR A 1 89 ? -3.494 -1.985 -5.697 1.00 94.06 89 TYR A N 1
ATOM 734 C CA . TYR A 1 89 ? -2.431 -2.561 -4.865 1.00 94.06 89 TYR A CA 1
ATOM 735 C C . TYR A 1 89 ? -2.404 -1.959 -3.458 1.00 94.06 89 TYR A C 1
ATOM 737 O O . TYR A 1 89 ? -2.183 -2.666 -2.477 1.00 94.06 89 TYR A O 1
ATOM 745 N N . ILE A 1 90 ? -2.692 -0.659 -3.342 1.00 95.50 90 ILE A N 1
ATOM 746 C CA . ILE A 1 90 ? -2.695 0.051 -2.056 1.00 95.50 90 ILE A CA 1
ATOM 747 C C . ILE A 1 90 ? -3.768 -0.507 -1.112 1.00 95.50 90 ILE A C 1
ATOM 749 O O . ILE A 1 90 ? -3.519 -0.672 0.079 1.00 95.50 90 ILE A O 1
ATOM 753 N N . LEU A 1 91 ? -4.961 -0.815 -1.625 1.00 94.44 91 LEU A N 1
ATOM 754 C CA . LEU A 1 91 ? -6.084 -1.267 -0.797 1.00 94.44 91 LEU A CA 1
ATOM 755 C C . LEU A 1 91 ? -5.820 -2.615 -0.097 1.00 94.44 91 LEU A C 1
ATOM 757 O O . LEU A 1 91 ? -6.053 -2.686 1.113 1.00 94.44 91 LEU A O 1
ATOM 761 N N . PRO A 1 92 ? -5.292 -3.657 -0.774 1.00 94.25 92 PRO A N 1
ATOM 762 C CA . PRO A 1 92 ? -4.837 -4.873 -0.103 1.00 94.25 92 PRO A CA 1
ATOM 763 C C . PRO A 1 92 ? -3.763 -4.632 0.960 1.00 94.25 92 PRO A C 1
ATOM 765 O O . PRO A 1 92 ? -3.861 -5.213 2.035 1.00 94.25 92 PRO A O 1
ATOM 768 N N . ILE A 1 93 ? -2.790 -3.746 0.712 1.00 94.69 93 ILE A N 1
ATOM 769 C CA . ILE A 1 93 ? -1.756 -3.406 1.707 1.00 94.69 93 ILE A CA 1
ATOM 770 C C . ILE A 1 93 ? -2.404 -2.774 2.941 1.00 94.69 93 ILE A C 1
ATOM 772 O O . ILE A 1 93 ? -2.146 -3.193 4.066 1.00 94.69 93 ILE A O 1
ATOM 776 N N . ILE A 1 94 ? -3.305 -1.807 2.743 1.00 93.50 94 ILE A N 1
ATOM 777 C CA . ILE A 1 94 ? -4.028 -1.173 3.847 1.00 93.50 94 ILE A CA 1
ATOM 778 C C . ILE A 1 94 ? -4.833 -2.211 4.644 1.00 93.50 94 ILE A C 1
ATOM 780 O O . ILE A 1 94 ? -4.840 -2.189 5.877 1.00 93.50 94 ILE A O 1
ATOM 784 N N . LYS A 1 95 ? -5.500 -3.137 3.948 1.00 91.56 95 LYS A N 1
ATOM 785 C CA . LYS A 1 95 ? -6.248 -4.233 4.571 1.00 91.56 95 LYS A CA 1
ATOM 786 C C . LYS A 1 95 ? -5.328 -5.156 5.372 1.00 91.56 95 LYS A C 1
ATOM 788 O O . LYS A 1 95 ? -5.692 -5.522 6.488 1.00 91.56 95 LYS A O 1
ATOM 793 N N . ALA A 1 96 ? -4.156 -5.499 4.840 1.00 91.25 96 ALA A N 1
ATOM 794 C CA . ALA A 1 96 ? -3.168 -6.337 5.511 1.00 91.25 96 ALA A CA 1
ATOM 795 C C . ALA A 1 96 ? -2.672 -5.678 6.803 1.00 91.25 96 ALA A C 1
ATOM 797 O O . ALA A 1 96 ? -2.756 -6.295 7.857 1.00 91.25 96 ALA A O 1
ATOM 798 N N . VAL A 1 97 ? -2.310 -4.390 6.774 1.00 91.31 97 VAL A N 1
ATOM 799 C CA . VAL A 1 97 ? -1.910 -3.639 7.981 1.00 91.31 97 VAL A CA 1
ATOM 800 C C . VAL A 1 97 ? -3.038 -3.586 9.015 1.00 91.31 97 VAL A C 1
ATOM 802 O O . VAL A 1 97 ? -2.792 -3.758 10.204 1.00 91.31 97 VAL A O 1
ATOM 805 N N . HIS A 1 98 ? -4.290 -3.393 8.589 1.00 86.19 98 HIS A N 1
ATOM 806 C CA . HIS A 1 98 ? -5.439 -3.434 9.501 1.00 86.19 98 HIS A CA 1
ATOM 807 C C . HIS A 1 98 ? -5.723 -4.827 10.081 1.00 86.19 98 HIS A C 1
ATOM 809 O O . HIS A 1 98 ? -6.281 -4.919 11.172 1.00 86.19 98 HIS A O 1
ATOM 815 N N . THR A 1 99 ? -5.378 -5.891 9.355 1.00 80.75 99 THR A N 1
ATOM 816 C CA . THR A 1 99 ? -5.627 -7.277 9.771 1.00 80.75 99 THR A CA 1
ATOM 817 C C . THR A 1 99 ? -4.497 -7.774 10.671 1.00 80.75 99 THR A C 1
ATOM 819 O O . THR A 1 99 ? -4.757 -8.193 11.794 1.00 80.75 99 THR A O 1
ATOM 822 N N . GLU A 1 100 ? -3.243 -7.647 10.237 1.00 66.12 100 GLU A N 1
ATOM 823 C CA . GLU A 1 100 ? -2.059 -8.066 10.998 1.00 66.12 100 GLU A CA 1
ATOM 824 C C . GLU A 1 100 ? -1.746 -7.133 12.175 1.00 66.12 100 GLU A C 1
ATOM 826 O O . GLU A 1 100 ? -1.333 -7.597 13.233 1.00 66.12 100 GLU A O 1
ATOM 831 N N . GLY A 1 101 ? -2.048 -5.837 12.054 1.00 52.75 101 GLY A N 1
ATOM 832 C CA . GLY A 1 101 ? -2.005 -4.867 13.155 1.00 52.75 101 GLY A CA 1
ATOM 833 C C . GLY A 1 101 ? -3.220 -4.919 14.092 1.00 52.75 101 GLY A C 1
ATOM 834 O O . GLY A 1 101 ? -3.407 -4.001 14.888 1.00 52.75 101 GLY A O 1
ATOM 835 N N . GLY A 1 102 ? -4.064 -5.954 13.978 1.00 45.59 102 GLY A N 1
ATOM 836 C CA . GLY A 1 102 ? -5.282 -6.138 14.773 1.00 45.59 102 GLY A CA 1
ATOM 837 C C . GLY A 1 102 ? -5.509 -7.560 15.296 1.00 45.59 102 GLY A C 1
ATOM 838 O O . GLY A 1 102 ? -6.110 -7.701 16.354 1.00 45.59 102 GLY A O 1
ATOM 839 N N . LYS A 1 103 ? -5.024 -8.603 14.613 1.00 36.88 103 LYS A N 1
ATOM 840 C CA . LYS A 1 103 ? -4.946 -9.996 15.084 1.00 36.88 103 LYS A CA 1
ATOM 841 C C . LYS A 1 103 ? -3.895 -10.722 14.244 1.00 36.88 103 LYS A C 1
ATOM 843 O O . LYS A 1 103 ? -4.080 -10.896 13.042 1.00 36.88 103 LYS A O 1
ATOM 848 N N . GLN A 1 104 ? -2.840 -11.215 14.889 1.00 41.97 104 GLN A N 1
ATOM 849 C CA . GLN A 1 104 ? -2.037 -12.304 14.339 1.00 41.97 104 GLN A CA 1
ATOM 850 C C . GLN A 1 104 ? -2.975 -13.475 14.007 1.00 41.97 104 GLN A C 1
ATOM 852 O O . GLN A 1 104 ? -3.477 -14.161 14.894 1.00 41.97 104 GLN A O 1
ATOM 857 N N . LYS A 1 105 ? -3.234 -13.695 12.722 1.00 33.75 105 LYS A N 1
ATOM 858 C CA . LYS A 1 105 ? -3.506 -15.028 12.192 1.00 33.75 105 LYS A CA 1
ATOM 859 C C . LYS A 1 105 ? -2.457 -15.280 11.130 1.00 33.75 105 LYS A C 1
ATOM 861 O O . LYS A 1 105 ? -2.691 -15.096 9.940 1.00 33.75 105 LYS A O 1
ATOM 866 N N . THR A 1 106 ? -1.281 -15.664 11.614 1.00 35.62 106 THR A N 1
ATOM 867 C CA . THR A 1 106 ? -0.346 -16.493 10.867 1.00 35.62 106 THR A CA 1
ATOM 868 C C . THR A 1 106 ? -1.170 -17.612 10.242 1.00 35.62 106 THR A C 1
ATOM 870 O O . THR A 1 106 ? -1.794 -18.398 10.953 1.00 35.62 106 THR A O 1
ATOM 873 N N . LEU A 1 107 ? -1.259 -17.635 8.915 1.00 36.81 107 LEU A N 1
ATOM 874 C CA . LEU A 1 107 ? -1.666 -18.837 8.207 1.00 36.81 107 LEU A CA 1
ATOM 875 C C . LEU A 1 107 ? -0.538 -19.842 8.433 1.00 36.81 107 LEU A C 1
ATOM 877 O O . LEU A 1 107 ? 0.452 -19.856 7.704 1.00 36.81 107 LEU A O 1
ATOM 881 N N . GLU A 1 108 ? -0.656 -20.621 9.506 1.00 34.88 108 GLU A N 1
ATOM 882 C CA . GLU A 1 108 ? 0.078 -21.868 9.642 1.00 34.88 108 GLU A CA 1
ATOM 883 C C . GLU A 1 108 ? -0.283 -22.716 8.421 1.00 34.88 108 GLU A C 1
ATOM 885 O O . GLU A 1 108 ? -1.457 -22.968 8.127 1.00 34.88 108 GLU A O 1
ATOM 890 N N . LYS A 1 109 ? 0.739 -23.064 7.637 1.00 35.41 109 LYS A N 1
ATOM 891 C CA . LYS A 1 109 ? 0.609 -24.065 6.581 1.00 35.41 109 LYS A CA 1
ATOM 892 C C . LYS A 1 109 ? 0.100 -25.355 7.236 1.00 35.41 109 LYS A C 1
ATOM 894 O O . LYS A 1 109 ? 0.611 -25.694 8.301 1.00 35.41 109 LYS A O 1
ATOM 899 N N . PRO A 1 110 ? -0.843 -26.089 6.626 1.00 38.09 110 PRO A N 1
ATOM 900 C CA . PRO A 1 110 ? -1.128 -27.436 7.085 1.00 38.09 110 PRO A CA 1
ATOM 901 C C . PRO A 1 110 ? 0.129 -28.278 6.841 1.00 38.09 110 PRO A C 1
ATOM 903 O O . PRO A 1 110 ? 0.558 -28.438 5.696 1.00 38.09 110 PRO A O 1
ATOM 906 N N . GLU A 1 111 ? 0.753 -28.748 7.919 1.00 39.09 111 GLU A N 1
ATOM 907 C CA . GLU A 1 111 ? 1.723 -29.836 7.842 1.00 39.09 111 GLU A CA 1
ATOM 908 C C . GLU A 1 111 ? 1.002 -31.060 7.262 1.00 39.09 111 GLU A C 1
ATOM 910 O O . GLU A 1 111 ? -0.118 -31.385 7.664 1.00 39.09 111 GLU A O 1
ATOM 915 N N . THR A 1 112 ? 1.612 -31.660 6.241 1.00 52.03 112 THR A N 1
ATOM 916 C CA . THR A 1 112 ? 1.211 -32.950 5.666 1.00 52.03 112 THR A CA 1
ATOM 917 C C . THR A 1 112 ? 2.195 -33.998 6.144 1.00 52.03 112 THR A C 1
ATOM 919 O O . THR A 1 112 ? 3.401 -33.661 6.171 1.00 52.03 112 THR A O 1
#

Foldseek 3Di:
DDLVVLVVLLQVVQCPWDWWAFPVRWIWIWHQDPVVRWIWIQTPVPRDIDTHHSVLLVVLVVQLVVCVVPDPDSLDCVSCVVRDPCSRVSSRSSVCSVDCVPDDPDPDDPDD

Sequence (112 aa):
MEFDEFWENTKKLLARDIELETISRTKFKAGFDSTGGVIVVTPNSTNLPRDVSKGDFKKVYQKMRELKRKYEDIYRPALYQRITRNSSYILPIIKAVHTEGGKQKTLEKPET

pLDDT: mean 85.96, std 16.63, range [33.75, 97.19]

Radius of gyration: 13.96 Å; chains: 1; bounding box: 37×44×31 Å

=== Feature glossary ===
The record interleaves many kinds of information about one protein. Here is each kind framed as the question it answers.

Q: What known structures does this most resemble?
A: Structural nearest neighbors (via Foldseek easy-search vs the PDB). Reported per hit: target PDB id, E-value, and alignment TM-score. A TM-score above ~0.5 is the conventional threshold for 'same fold'.

Q: Where is each backbone atom in 3D?
A: The mmCIF table is the protein's shape written out atom by atom. For each backbone N, Cα, C, and carbonyl O, it records an (x, y, z) coordinate triple in Å plus the residue type, chain letter, and residue number.

Q: What are the backbone torsion angles?
A: The φ/ψ torsion pair specifies the backbone conformation at each residue. φ rotates about the N–Cα bond, ψ about the Cα–C bond. Steric clashes forbid most of the (φ, ψ) plane — the allowed regions (α-helix basin, β-sheet basin, left-handed helix) are the Ramachandran-allowed regions.

Q: Which residues are buried vs exposed?
A: Solvent-accessible surface area (SASA) is the area in Å² traced out by the centre of a 1.4 Å probe sphere (a water molecule) rolled over the protein's van der Waals surface (Shrake–Rupley / Lee–Richards construction). Buried residues have near-zero SASA; fully exposed residues can exceed 200 Å². The total SASA scales roughly with the number of surface residues.

Q: How confident is the AlphaFold model at each residue?
A: pLDDT is the predicted lDDT-Cα score: AlphaFold's confidence that the local environment of each residue (all inter-atomic distances within 15 Å) is correctly placed. It is a per-residue number between 0 and 100, with higher meaning more reliable.

Q: What does the local fold look like, residue by residue?
A: 3Di is Foldseek's structural alphabet. Each residue is assigned one of twenty discrete states based on how its Cα sits relative to its spatial (not sequential) neighbors. Aligning 3Di strings finds structural homologs roughly as well as full 3D superposition, but orders of magnitude faster.

Q: How big and how compact is the whole molecule?
A: Radius of gyration (Rg) is the root-mean-square distance of Cα atoms from their centroid — a single number for overall size and compactness. A globular domain of N residues has Rg ≈ 2.2·N^0.38 Å; an extended or disordered chain has a much larger Rg. The Cα contact count is the number of residue pairs whose Cα atoms are within 8 Å and are more than four positions apart in sequence — a standard proxy for tertiary packing density. The bounding box is the smallest axis-aligned box enclosing all Cα atoms.

Q: Which residues are in helices, strands, or loops?
A: DSSP 8-state secondary structure assigns each residue one of H (α-helix), G (3₁₀-helix), I (π-helix), E (extended β-strand), B (isolated β-bridge), T (hydrogen-bonded turn), S (bend), or '-' (coil). The assignment is computed from backbone hydrogen-bond geometry via the Kabsch–Sander algorithm.

Q: How mobile is each atom in the crystal?
A: Crystallographic B-factors measure how much each atom's electron density is smeared out, in Å². They rise in mobile loops and surface residues and fall in the buried interior. In AlphaFold models this column is repurposed to hold pLDDT instead.

Q: What if only a Cα trace is available?
A: P-SEA three-state annotation labels each residue as helix, strand, or coil based purely on the geometry of the Cα trace. It serves as a fallback when the full backbone (and thus DSSP) is unavailable.

Q: What family and function is it annotated with?
A: Database cross-references. InterPro integrates a dozen domain/family signature databases into unified entries with residue-range hits. GO terms attach function/process/location labels with evidence codes. CATH codes position the fold in a four-level structural taxonomy. Organism is the NCBI-taxonomy species name.

Q: Are the domains correctly placed relative to each other?
A: Predicted Aligned Error (PAE) is an AlphaFold confidence matrix: entry (i, j) is the expected error in the position of residue j, in ångströms, when the prediction is superimposed on the true structure at residue i. Low PAE within a block of residues means that block is internally rigid and well-predicted; high PAE between two blocks means their relative placement is uncertain even if each block individually is confident.

Q: What do the diagnostic plots show?
A: Three diagnostic plots accompany the record. The Cα contact map visualizes the tertiary structure as a 2D adjacency matrix (8 Å cutoff, sequence-local contacts suppressed). The Ramachandran plot sho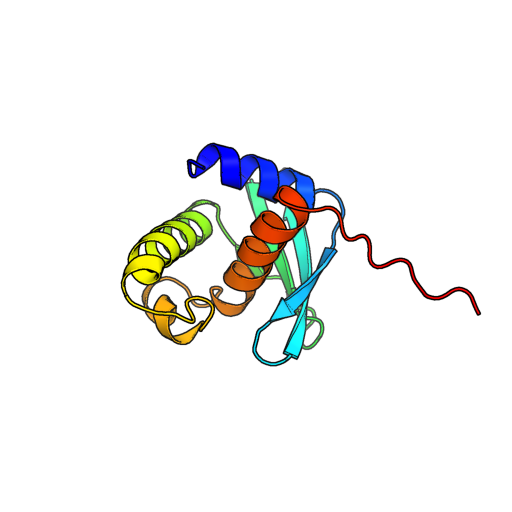ws the distribution of backbone (φ, ψ) torsions, with points in the α and β basins reflecting secondary structure content. The PAE plot shows AlphaFold's inter-residue confidence as a color matrix.

Q: What is the amino-acid chain?
A: Primary structure: the covalent order of the twenty standard amino acids along the backbone. Two proteins with the same sequence will (almost always) fold to the same structure; two with 30% identity often share a fold but not the details.

Q: What do the rendered images show?
A: The six renders are orthographic views along the three Cartesian axes in both directions. Representation (cartoon, sticks, or surface) and color scheme (sequence-rainbow or by-chain) vary across proteins so the training set covers all the common visualization conventions.